Protein AF-A0A183E9U8-F1 (afdb_monomer_lite)

pLDDT: mean 84.61, std 9.64, range [46.69, 92.88]

Radius of gyration: 14.14 Å; chains: 1; bounding box: 32×25×44 Å

Foldseek 3Di:
DVQADCVLVLVVLQVLVCVLVVHGDVPVSVVVVVLVPDPDRDLVVQLVVVCVVRNNVSSVVSSVVVVQQQVQLVVDNNNGHPVSVVVVVVVVVVVVVVD

Organism: NCBI:txid637853

InterPro domains:
  IPR002483 PWI domain [PF01480] (7-77)
  IPR002483 PWI domain [PS51025] (1-87)
  IPR002483 PWI domain [SM00311] (1-76)
  IPR036483 PWI domain superfamily [SSF101233] (1-95)
  IPR052225 Serine/arginine repetitive matrix [PTHR23148] (1-97)

Secondary structure (DSSP, 8-state):
-TT--HHHHHHHHHHHHHHHHSS--HHHHHHHHHHHHSTT--HHHHHHHHHHHH-HHHHHHHHHHHHHHHHHHHHSTTS--HHHHHHHHHHHHHHHHT-

Sequence (99 aa):
MDRVNLDVLKPWITAKLNDILGMEDDVLIEYVFSQLEEKSLNPKVMQINLTGFLNARRAREFMGELWGMLLEAQSSEDGIPASLVEKKMKEIQEKKQSI

Structure (mmCIF, N/CA/C/O backbone):
data_AF-A0A183E9U8-F1
#
_entry.id   AF-A0A183E9U8-F1
#
loop_
_atom_site.group_PDB
_atom_site.id
_atom_site.type_symbol
_atom_site.label_atom_id
_atom_site.label_alt_id
_atom_site.label_comp_id
_atom_site.label_asym_id
_atom_site.label_entity_id
_atom_site.label_seq_id
_atom_site.pdbx_PDB_ins_code
_atom_site.Cartn_x
_atom_site.Cartn_y
_atom_site.Cartn_z
_atom_site.occupancy
_atom_site.B_iso_or_equiv
_atom_site.auth_seq_id
_atom_site.auth_comp_id
_atom_site.auth_asym_id
_atom_site.auth_atom_id
_atom_site.pdbx_PDB_model_num
ATOM 1 N N . MET A 1 1 ? -11.311 -7.642 -8.211 1.00 58.09 1 MET A N 1
ATOM 2 C CA . MET A 1 1 ? -10.773 -7.230 -6.890 1.00 58.09 1 MET A CA 1
ATOM 3 C C . MET A 1 1 ? -11.868 -6.621 -6.015 1.00 58.09 1 MET A C 1
ATOM 5 O O . MET A 1 1 ? -11.575 -5.938 -5.049 1.00 58.09 1 MET A O 1
ATOM 9 N N . ASP A 1 2 ? -13.138 -6.917 -6.293 1.00 58.59 2 ASP A N 1
ATOM 10 C CA . ASP A 1 2 ? -14.277 -6.136 -5.791 1.00 58.59 2 ASP A CA 1
ATOM 11 C C . ASP A 1 2 ? -14.590 -6.333 -4.302 1.00 58.59 2 ASP A C 1
ATOM 13 O O . ASP A 1 2 ? -15.465 -5.664 -3.770 1.00 58.59 2 ASP A O 1
ATOM 17 N N . ARG A 1 3 ? -13.879 -7.243 -3.623 1.00 69.81 3 ARG A N 1
ATOM 18 C CA . ARG A 1 3 ? -14.024 -7.483 -2.181 1.00 69.81 3 ARG A CA 1
ATOM 19 C C . ARG A 1 3 ? -12.903 -6.900 -1.334 1.00 69.81 3 ARG A C 1
ATOM 21 O O . ARG A 1 3 ? -12.983 -7.024 -0.129 1.00 69.81 3 ARG A O 1
ATOM 28 N N . VAL A 1 4 ? -11.850 -6.321 -1.908 1.00 81.12 4 VAL A N 1
ATOM 29 C CA . VAL A 1 4 ? -10.741 -5.782 -1.104 1.00 81.12 4 VAL A CA 1
ATOM 30 C C . VAL A 1 4 ? -10.992 -4.309 -0.818 1.00 81.12 4 VAL A C 1
ATOM 32 O O . VAL A 1 4 ? -11.164 -3.519 -1.745 1.00 81.12 4 VAL A O 1
ATOM 35 N N . ASN A 1 5 ? -10.959 -3.923 0.456 1.00 83.44 5 ASN A N 1
ATOM 36 C CA . ASN A 1 5 ? -11.039 -2.525 0.845 1.00 83.44 5 ASN A CA 1
ATOM 37 C C . ASN A 1 5 ? -9.652 -1.870 0.711 1.00 83.44 5 ASN A C 1
ATOM 39 O O . ASN A 1 5 ? -8.772 -2.042 1.553 1.00 83.44 5 ASN A O 1
ATOM 43 N N . LEU A 1 6 ? -9.430 -1.125 -0.373 1.00 85.06 6 LEU A N 1
ATOM 44 C CA . LEU A 1 6 ? -8.146 -0.458 -0.615 1.00 85.06 6 LEU A CA 1
ATOM 45 C C . LEU A 1 6 ? -7.901 0.720 0.339 1.00 85.06 6 LEU A C 1
ATOM 47 O O . LEU A 1 6 ? -6.745 1.027 0.631 1.00 85.06 6 LEU A O 1
ATOM 51 N N . ASP A 1 7 ? -8.948 1.344 0.885 1.00 85.94 7 ASP A N 1
ATOM 52 C CA . ASP A 1 7 ? -8.799 2.497 1.780 1.00 85.94 7 ASP A CA 1
ATOM 53 C C . ASP A 1 7 ? -8.108 2.131 3.097 1.00 85.94 7 ASP A C 1
ATOM 55 O O . ASP A 1 7 ? -7.416 2.963 3.685 1.00 85.94 7 ASP A O 1
ATOM 59 N N . VAL A 1 8 ? -8.213 0.872 3.539 1.00 85.44 8 VAL A N 1
ATOM 60 C CA . VAL A 1 8 ? -7.473 0.401 4.720 1.00 85.44 8 VAL A CA 1
ATOM 61 C C . VAL A 1 8 ? -6.003 0.091 4.415 1.00 85.44 8 VAL A C 1
ATOM 63 O O . VAL A 1 8 ? -5.170 0.152 5.319 1.00 85.44 8 VAL A O 1
ATOM 66 N N . LEU A 1 9 ? -5.668 -0.193 3.152 1.00 88.00 9 LEU A N 1
ATOM 67 C CA . LEU A 1 9 ? -4.304 -0.486 2.702 1.00 88.00 9 LEU A CA 1
ATOM 68 C C . LEU A 1 9 ? -3.506 0.783 2.389 1.00 88.00 9 LEU A C 1
ATOM 70 O O . LEU A 1 9 ? -2.309 0.810 2.667 1.00 88.00 9 LEU A O 1
ATOM 74 N N . LYS A 1 10 ? -4.153 1.843 1.884 1.00 90.38 10 LYS A N 1
ATOM 75 C CA . LYS A 1 10 ? -3.521 3.144 1.582 1.00 90.38 10 LYS A CA 1
ATOM 76 C C . LYS A 1 10 ? -2.584 3.656 2.692 1.00 90.38 10 LYS A C 1
ATOM 78 O O . LYS A 1 10 ? -1.398 3.824 2.415 1.00 90.38 10 LYS A O 1
ATOM 83 N N . PRO A 1 11 ? -3.035 3.833 3.952 1.00 90.75 11 PRO A N 1
ATOM 84 C CA . PRO A 1 11 ? -2.166 4.344 5.013 1.00 90.75 11 PRO A CA 1
ATOM 85 C C . PRO A 1 11 ? -1.017 3.388 5.362 1.00 90.75 11 PRO A C 1
ATOM 87 O O . PRO A 1 11 ? 0.071 3.838 5.715 1.00 90.75 11 PRO A O 1
ATOM 90 N N . TRP A 1 12 ? -1.227 2.071 5.248 1.00 91.19 12 TRP A N 1
ATOM 91 C CA . TRP A 1 12 ? -0.161 1.095 5.480 1.00 91.19 12 TRP A CA 1
ATOM 92 C C . TRP A 1 12 ? 0.908 1.162 4.392 1.00 91.19 12 TRP A C 1
ATOM 94 O O . TRP A 1 12 ? 2.094 1.116 4.710 1.00 91.19 12 TRP A O 1
ATOM 104 N N . ILE A 1 13 ? 0.497 1.297 3.128 1.00 92.12 13 ILE A N 1
ATOM 105 C CA . ILE A 1 13 ? 1.401 1.395 1.978 1.00 92.12 13 ILE A CA 1
ATOM 106 C C . ILE A 1 13 ? 2.273 2.638 2.122 1.00 92.12 13 ILE A C 1
ATOM 108 O O . ILE A 1 13 ? 3.492 2.515 2.052 1.00 92.12 13 ILE A O 1
ATOM 112 N N . THR A 1 14 ? 1.668 3.797 2.395 1.00 92.88 14 THR A N 1
ATOM 113 C CA . THR A 1 14 ? 2.394 5.053 2.633 1.00 92.88 14 THR A CA 1
ATOM 114 C C . THR A 1 14 ? 3.425 4.893 3.746 1.00 92.88 14 THR A C 1
ATOM 116 O O . THR A 1 14 ? 4.609 5.136 3.528 1.00 92.88 14 THR A O 1
ATOM 119 N N . ALA A 1 15 ? 3.013 4.398 4.918 1.00 91.62 15 ALA A N 1
ATOM 120 C CA . ALA A 1 15 ? 3.927 4.208 6.043 1.00 91.62 15 ALA A CA 1
ATOM 121 C C . ALA A 1 15 ? 5.066 3.228 5.713 1.00 91.62 15 ALA A C 1
ATOM 123 O O . ALA A 1 15 ? 6.218 3.473 6.064 1.00 91.62 15 ALA A O 1
ATOM 124 N N . LYS A 1 16 ? 4.761 2.125 5.018 1.00 91.62 16 LYS A N 1
ATOM 125 C CA . LYS A 1 16 ? 5.749 1.104 4.655 1.00 91.62 16 LYS A CA 1
ATOM 126 C C . LYS A 1 16 ? 6.739 1.611 3.604 1.00 91.62 16 LYS A C 1
ATOM 128 O O . LYS A 1 16 ? 7.925 1.325 3.721 1.00 91.62 16 LYS A O 1
ATOM 133 N N . LEU A 1 1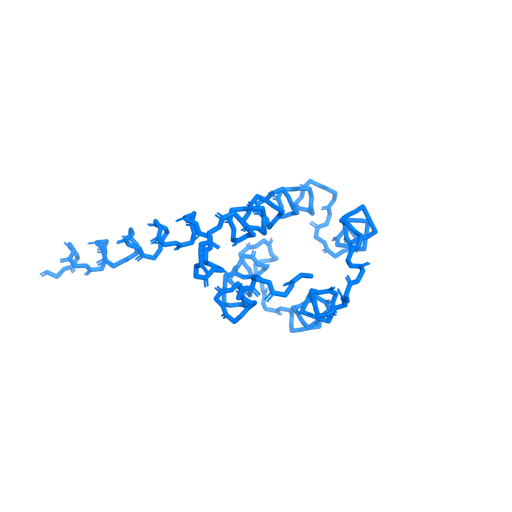7 ? 6.282 2.349 2.593 1.00 91.88 17 LEU A N 1
ATOM 134 C CA . LEU A 1 17 ? 7.161 2.935 1.576 1.00 91.88 17 LEU A CA 1
ATOM 135 C C . LEU A 1 17 ? 8.078 3.999 2.184 1.00 91.88 17 LEU A C 1
ATOM 137 O O . LEU A 1 17 ? 9.282 3.958 1.929 1.00 91.88 17 LEU A O 1
ATOM 141 N N . ASN A 1 18 ? 7.541 4.860 3.053 1.00 91.81 18 ASN A N 1
ATOM 142 C CA . ASN A 1 18 ? 8.324 5.874 3.760 1.00 91.81 18 ASN A CA 1
ATOM 143 C C . ASN A 1 18 ? 9.383 5.238 4.676 1.00 91.81 18 ASN A C 1
ATOM 145 O O . ASN A 1 18 ? 10.522 5.696 4.701 1.00 91.81 18 ASN A O 1
ATOM 149 N N . ASP A 1 19 ? 9.050 4.147 5.376 1.00 90.88 19 ASP A N 1
ATOM 150 C CA . ASP A 1 19 ? 9.997 3.384 6.206 1.00 90.88 19 ASP A CA 1
ATOM 151 C C . ASP A 1 19 ? 11.111 2.730 5.370 1.00 90.88 19 ASP A C 1
ATOM 153 O O . ASP A 1 19 ? 12.292 2.794 5.713 1.00 90.88 19 ASP A O 1
ATOM 157 N N . ILE A 1 20 ? 10.758 2.151 4.217 1.00 90.19 20 ILE A N 1
ATOM 158 C CA . ILE A 1 20 ? 11.738 1.535 3.318 1.00 90.19 20 ILE A CA 1
ATOM 159 C C . ILE A 1 20 ? 12.680 2.594 2.732 1.00 90.19 20 ILE A C 1
ATOM 161 O O . ILE A 1 20 ? 13.893 2.368 2.676 1.00 90.19 20 ILE A O 1
ATOM 165 N N . LEU A 1 21 ? 12.147 3.719 2.256 1.00 87.94 21 LEU A N 1
ATOM 166 C CA . LEU A 1 21 ? 12.933 4.776 1.618 1.00 87.94 21 LEU A CA 1
ATOM 167 C C . LEU A 1 21 ? 13.693 5.645 2.629 1.00 87.94 21 LEU A C 1
ATOM 169 O O . LEU A 1 21 ? 14.764 6.151 2.300 1.00 87.94 21 LEU A O 1
ATOM 173 N N . GLY A 1 22 ? 13.183 5.789 3.853 1.00 88.75 22 GLY A N 1
ATOM 174 C CA . GLY A 1 22 ? 13.674 6.755 4.840 1.00 88.75 22 GLY A CA 1
ATOM 175 C C . GLY A 1 22 ? 13.296 8.206 4.513 1.00 88.75 22 GLY A C 1
ATOM 176 O O . GLY A 1 22 ? 13.806 9.130 5.141 1.00 88.75 22 GLY A O 1
ATOM 177 N N . MET A 1 23 ? 12.432 8.404 3.518 1.00 89.06 23 MET A N 1
ATOM 178 C CA . MET A 1 23 ? 11.900 9.689 3.077 1.00 89.06 23 MET A CA 1
ATOM 179 C C . MET A 1 23 ? 10.511 9.490 2.474 1.00 89.06 23 MET A C 1
ATOM 181 O O . MET A 1 23 ? 10.164 8.377 2.079 1.00 89.06 23 MET A O 1
ATOM 185 N N . GLU A 1 24 ? 9.738 10.569 2.391 1.00 88.12 24 GLU A N 1
ATOM 186 C CA . GLU A 1 24 ? 8.442 10.556 1.715 1.00 88.12 24 GLU A CA 1
ATOM 187 C C . GLU A 1 24 ? 8.641 10.689 0.201 1.00 88.12 24 GLU A C 1
ATOM 189 O O . GLU A 1 24 ? 9.353 11.582 -0.265 1.00 88.12 24 GLU A O 1
ATOM 194 N N . ASP A 1 25 ? 8.034 9.774 -0.554 1.00 90.06 25 ASP A N 1
ATOM 195 C CA . ASP A 1 25 ? 8.020 9.783 -2.019 1.00 90.06 25 ASP A CA 1
ATOM 196 C C . ASP A 1 25 ? 6.578 9.616 -2.510 1.00 90.06 25 ASP A C 1
ATOM 198 O O . ASP A 1 25 ? 6.083 8.504 -2.723 1.00 90.06 25 ASP A O 1
ATOM 202 N N . ASP A 1 26 ? 5.896 10.751 -2.670 1.00 91.06 26 ASP A N 1
ATOM 203 C CA . ASP A 1 26 ? 4.495 10.806 -3.095 1.00 91.06 26 ASP A CA 1
ATOM 204 C C . ASP A 1 26 ? 4.282 10.195 -4.486 1.00 91.06 26 ASP A C 1
ATOM 206 O O . ASP A 1 26 ? 3.249 9.575 -4.737 1.00 91.06 26 ASP A O 1
ATOM 210 N N . VAL A 1 27 ? 5.275 10.296 -5.378 1.00 91.44 27 VAL A N 1
ATOM 211 C CA . VAL A 1 27 ? 5.185 9.760 -6.744 1.00 91.44 27 VAL A CA 1
ATOM 212 C C . VAL A 1 27 ? 5.139 8.235 -6.712 1.00 91.44 27 VAL A C 1
ATOM 214 O O . VAL A 1 27 ? 4.328 7.620 -7.410 1.00 91.44 27 VAL A O 1
ATOM 217 N N . LEU A 1 28 ? 5.975 7.605 -5.883 1.00 91.06 28 LEU A N 1
ATOM 218 C CA . LEU A 1 28 ? 5.950 6.154 -5.708 1.00 91.06 28 LEU A CA 1
ATOM 219 C C . LEU A 1 28 ? 4.655 5.678 -5.037 1.00 91.06 28 LEU A C 1
ATOM 221 O O . LEU A 1 28 ? 4.108 4.636 -5.412 1.00 91.06 28 LEU A O 1
ATOM 225 N N . ILE A 1 29 ? 4.167 6.428 -4.048 1.00 92.38 29 ILE A N 1
ATOM 226 C CA . ILE A 1 29 ? 2.919 6.120 -3.342 1.00 92.38 29 ILE A CA 1
ATOM 227 C C . ILE A 1 29 ? 1.736 6.159 -4.317 1.00 92.38 29 ILE A C 1
ATOM 229 O O . ILE A 1 29 ? 0.989 5.179 -4.409 1.00 92.38 29 ILE A O 1
ATOM 233 N N . GLU A 1 30 ? 1.595 7.238 -5.091 1.00 92.19 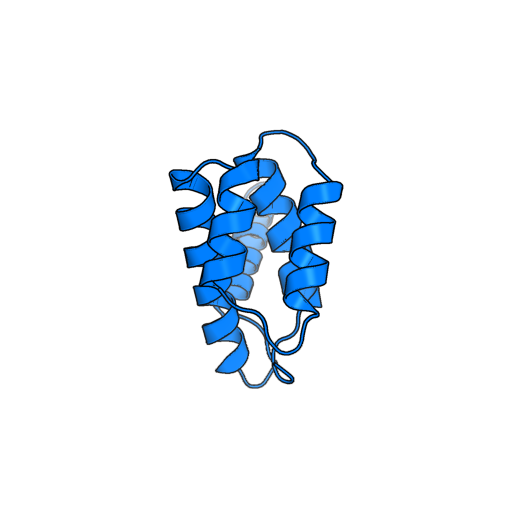30 GLU A N 1
ATOM 234 C CA . GLU A 1 30 ? 0.546 7.354 -6.109 1.00 92.19 30 GLU A CA 1
ATOM 235 C C . GLU A 1 30 ? 0.671 6.272 -7.182 1.00 92.19 30 GLU A C 1
ATOM 237 O O . GLU A 1 30 ? -0.337 5.689 -7.589 1.00 92.19 30 GLU A O 1
ATOM 242 N N . TYR A 1 31 ? 1.897 5.938 -7.596 1.00 91.38 31 TYR A N 1
ATOM 243 C CA . TYR A 1 31 ? 2.135 4.847 -8.536 1.00 91.38 31 TYR A CA 1
ATOM 244 C C . TYR A 1 31 ? 1.574 3.516 -8.014 1.00 91.38 31 TYR A C 1
ATOM 246 O O . TYR A 1 31 ? 0.860 2.812 -8.732 1.00 91.38 31 TYR A O 1
ATOM 254 N N . VAL A 1 32 ? 1.838 3.178 -6.748 1.00 91.62 32 VAL A N 1
ATOM 255 C CA . VAL A 1 32 ? 1.298 1.963 -6.119 1.00 91.62 32 VAL A CA 1
ATOM 256 C C . VAL A 1 32 ? -0.227 2.002 -6.030 1.00 91.62 32 VAL A C 1
ATOM 258 O O . VAL A 1 32 ? -0.871 0.988 -6.305 1.00 91.62 32 VAL A O 1
ATOM 261 N N . PHE A 1 33 ? -0.818 3.145 -5.681 1.00 91.62 33 PHE A N 1
ATOM 262 C CA . PHE A 1 33 ? -2.276 3.289 -5.615 1.00 91.62 33 PHE A CA 1
ATOM 263 C C . PHE A 1 33 ? -2.931 3.111 -6.981 1.00 91.62 33 PHE A C 1
ATOM 265 O O . PHE A 1 33 ? -3.868 2.324 -7.101 1.00 91.62 33 PHE A O 1
ATOM 272 N N . SER A 1 34 ? -2.380 3.740 -8.019 1.00 90.69 34 SER A N 1
ATOM 273 C CA . SER A 1 34 ? -2.861 3.588 -9.392 1.00 90.69 34 SER A CA 1
ATOM 274 C C . SER A 1 34 ? -2.826 2.126 -9.851 1.00 90.69 34 SER A C 1
ATOM 276 O O . SER A 1 34 ? -3.794 1.640 -10.432 1.00 90.69 34 SER A O 1
ATOM 278 N N . GLN A 1 35 ? -1.754 1.390 -9.534 1.00 88.94 35 GLN A N 1
ATOM 279 C CA . GLN A 1 35 ? -1.658 -0.039 -9.852 1.00 88.94 35 GLN A CA 1
ATOM 280 C C . GLN A 1 35 ? -2.710 -0.878 -9.106 1.00 88.94 35 GLN A C 1
ATOM 282 O O . GLN A 1 35 ? -3.259 -1.817 -9.673 1.00 88.94 35 GLN A O 1
ATOM 287 N N . LEU A 1 36 ? -3.014 -0.550 -7.847 1.00 87.38 36 LEU A N 1
ATOM 288 C CA . LEU A 1 36 ? -4.026 -1.261 -7.053 1.00 87.38 36 LEU A CA 1
ATOM 289 C C . LEU A 1 36 ? -5.463 -0.979 -7.504 1.00 87.38 36 LEU A C 1
ATOM 291 O O . LEU A 1 36 ? -6.334 -1.827 -7.309 1.00 87.38 36 LEU A O 1
ATOM 295 N N . GLU A 1 37 ? -5.712 0.181 -8.105 1.00 86.00 37 GLU A N 1
ATOM 296 C CA . GLU A 1 37 ? -7.007 0.529 -8.696 1.00 86.00 37 GLU A CA 1
ATOM 297 C C . GLU A 1 37 ? -7.235 -0.146 -10.062 1.00 86.00 37 GLU A C 1
ATOM 299 O O . GLU A 1 37 ? -8.381 -0.283 -10.508 1.00 86.00 37 GLU A O 1
ATOM 304 N N . GLU A 1 38 ? -6.180 -0.638 -10.722 1.00 83.94 38 GLU A N 1
ATOM 305 C CA . GLU A 1 38 ? -6.325 -1.426 -11.944 1.00 83.94 38 GLU A CA 1
ATOM 306 C C . GLU A 1 38 ? -6.990 -2.782 -11.669 1.00 83.94 38 GLU A C 1
ATOM 308 O O . GLU A 1 38 ? -6.532 -3.610 -10.880 1.00 83.94 38 GLU A O 1
ATOM 313 N N . LYS A 1 39 ? -8.052 -3.082 -12.429 1.00 71.44 39 LYS A N 1
ATOM 314 C CA . LYS A 1 39 ? -8.795 -4.353 -12.326 1.00 71.44 39 LYS A CA 1
ATOM 315 C C . LYS A 1 39 ? -7.937 -5.598 -12.579 1.00 71.44 39 LYS A C 1
ATOM 317 O O . LYS A 1 39 ? -8.322 -6.689 -12.157 1.00 71.44 39 LYS A O 1
ATOM 322 N N . SER A 1 40 ? -6.816 -5.449 -13.283 1.00 76.44 40 SER A N 1
ATOM 323 C CA . SER A 1 40 ? -5.908 -6.525 -13.684 1.00 76.44 40 SER A CA 1
ATOM 324 C C . SER A 1 40 ? -4.489 -6.310 -13.158 1.00 76.44 40 SER A C 1
ATOM 326 O O . SER A 1 40 ? -3.527 -6.391 -13.924 1.00 76.44 40 SER A O 1
ATO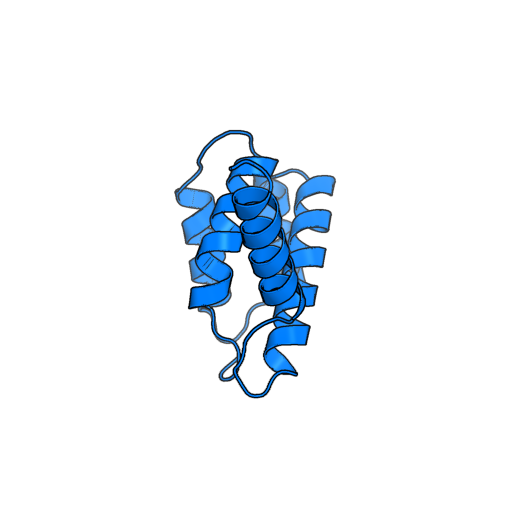M 328 N N . LEU A 1 41 ? -4.347 -6.045 -11.858 1.00 81.56 41 LEU A N 1
ATOM 329 C CA . LEU A 1 41 ? -3.037 -5.977 -11.213 1.00 81.56 41 LEU A CA 1
ATOM 330 C C . LEU A 1 41 ? -2.222 -7.250 -11.489 1.00 81.56 41 LEU A C 1
ATOM 332 O O . LEU A 1 41 ? -2.629 -8.365 -11.146 1.00 81.56 41 LEU A O 1
ATOM 336 N N . ASN A 1 42 ? -1.027 -7.075 -12.052 1.00 86.56 42 ASN A N 1
ATOM 337 C CA . ASN A 1 42 ? -0.063 -8.153 -12.214 1.00 86.56 42 ASN A CA 1
ATOM 338 C C . ASN A 1 42 ? 1.057 -8.021 -11.164 1.00 86.56 42 ASN A C 1
ATOM 340 O O . ASN A 1 42 ? 1.922 -7.150 -11.305 1.00 86.56 42 ASN A O 1
ATOM 344 N N . PRO A 1 43 ? 1.112 -8.902 -10.144 1.00 85.94 43 PRO A N 1
ATOM 345 C CA . PRO A 1 43 ? 2.075 -8.774 -9.050 1.00 85.94 43 PRO A CA 1
ATOM 346 C C . PRO A 1 43 ? 3.533 -8.878 -9.517 1.00 85.94 43 PRO A C 1
ATOM 348 O O . PRO A 1 43 ? 4.410 -8.254 -8.923 1.00 85.94 43 PRO A O 1
ATOM 351 N N . LYS A 1 44 ? 3.811 -9.609 -10.609 1.00 87.88 44 LYS A N 1
ATOM 352 C CA . LYS A 1 44 ? 5.169 -9.692 -11.172 1.00 87.88 44 LYS A CA 1
ATOM 353 C C . LYS A 1 44 ? 5.603 -8.363 -11.781 1.00 87.88 44 LYS A C 1
ATOM 355 O O . LYS A 1 44 ? 6.732 -7.937 -11.564 1.00 87.88 44 LYS A O 1
ATOM 360 N N . VAL A 1 45 ? 4.713 -7.723 -12.539 1.00 89.88 45 VAL A N 1
ATOM 361 C CA . VAL A 1 45 ? 4.990 -6.432 -13.188 1.00 89.88 45 VAL A CA 1
ATOM 362 C C . VAL A 1 45 ? 5.185 -5.354 -12.129 1.00 89.88 45 VAL A C 1
ATOM 364 O O . VAL A 1 45 ? 6.194 -4.655 -12.149 1.00 89.88 45 VAL A O 1
ATOM 367 N N . MET A 1 46 ? 4.293 -5.303 -11.139 1.00 90.38 46 MET A N 1
ATOM 368 C CA . MET A 1 46 ? 4.409 -4.373 -10.019 1.00 90.38 46 MET A CA 1
ATOM 369 C C . MET A 1 46 ? 5.737 -4.548 -9.268 1.00 90.38 46 MET A C 1
ATOM 371 O O . MET A 1 46 ? 6.426 -3.567 -9.008 1.00 90.38 46 MET A O 1
ATOM 375 N N . GLN A 1 47 ? 6.159 -5.787 -8.990 1.00 89.50 47 GLN A N 1
ATOM 376 C CA . GLN A 1 47 ? 7.444 -6.048 -8.336 1.00 89.50 47 GLN A CA 1
ATOM 377 C C . GLN A 1 47 ? 8.648 -5.563 -9.158 1.00 89.50 47 GLN A C 1
ATOM 379 O O . GLN A 1 47 ? 9.598 -5.020 -8.588 1.00 89.50 47 GLN A O 1
ATOM 384 N N . ILE A 1 48 ? 8.633 -5.762 -10.480 1.00 90.94 48 ILE A N 1
ATOM 385 C CA . ILE A 1 48 ? 9.695 -5.278 -11.376 1.00 90.94 48 ILE A CA 1
ATOM 386 C C . ILE A 1 48 ? 9.758 -3.751 -11.328 1.00 90.94 48 ILE A C 1
ATOM 388 O O . ILE A 1 48 ? 10.836 -3.193 -11.134 1.00 90.94 48 ILE A O 1
ATOM 392 N N . ASN A 1 49 ? 8.609 -3.084 -11.422 1.00 89.25 49 ASN A N 1
ATOM 393 C CA . ASN A 1 49 ? 8.548 -1.626 -11.405 1.00 89.25 49 ASN A CA 1
ATOM 394 C C . ASN A 1 49 ? 9.026 -1.072 -10.055 1.00 89.25 49 ASN A C 1
ATOM 396 O O . ASN A 1 49 ? 9.913 -0.224 -10.021 1.00 89.25 49 ASN A O 1
ATOM 400 N N . LEU A 1 50 ? 8.560 -1.644 -8.940 1.00 90.88 50 LEU A N 1
ATOM 401 C CA . LEU A 1 50 ? 9.011 -1.288 -7.589 1.00 90.88 50 LEU A CA 1
ATOM 402 C C . LEU A 1 50 ? 10.498 -1.556 -7.349 1.00 90.88 50 LEU A C 1
ATOM 404 O O . LEU A 1 50 ? 11.124 -0.862 -6.550 1.00 90.88 50 LEU A O 1
ATOM 408 N N . THR A 1 51 ? 11.089 -2.536 -8.034 1.00 91.12 51 THR A N 1
ATOM 409 C CA . THR A 1 51 ? 12.531 -2.813 -7.940 1.00 91.12 51 THR A CA 1
ATOM 410 C C . THR A 1 51 ? 13.366 -1.631 -8.429 1.00 91.12 51 THR A C 1
ATOM 412 O O . THR A 1 51 ? 14.433 -1.394 -7.861 1.00 91.12 51 THR A O 1
ATOM 415 N N . GLY A 1 52 ? 12.869 -0.869 -9.411 1.00 88.75 52 GLY A N 1
ATOM 416 C CA . GLY A 1 52 ? 13.511 0.358 -9.890 1.00 88.75 52 GLY A CA 1
ATOM 417 C C . GLY A 1 52 ? 13.546 1.487 -8.854 1.00 88.75 52 GLY A C 1
ATOM 418 O O . GLY A 1 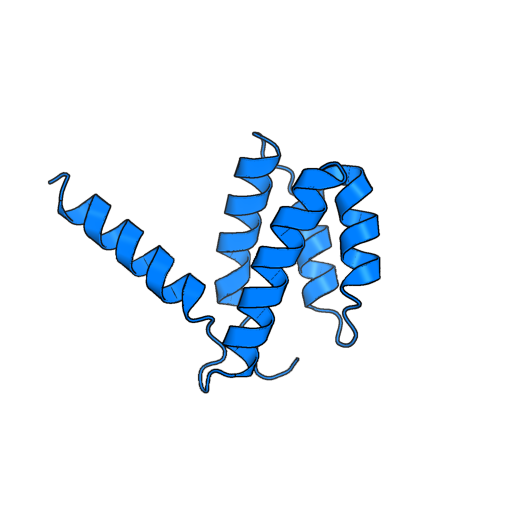52 ? 14.464 2.299 -8.889 1.00 88.75 52 GLY A O 1
ATOM 419 N N . PHE A 1 53 ? 12.600 1.500 -7.907 1.00 88.75 53 PHE A N 1
ATOM 420 C CA . PHE A 1 53 ? 12.503 2.519 -6.855 1.00 88.75 53 PHE A CA 1
ATOM 421 C C . PHE A 1 53 ? 13.155 2.084 -5.532 1.00 88.75 53 PHE A C 1
ATOM 423 O O . PHE A 1 53 ? 13.898 2.840 -4.916 1.00 88.75 53 PHE A O 1
ATOM 430 N N . LEU A 1 54 ? 12.890 0.852 -5.077 1.00 86.19 54 LEU A N 1
ATOM 431 C CA . LEU A 1 54 ? 13.225 0.393 -3.719 1.00 86.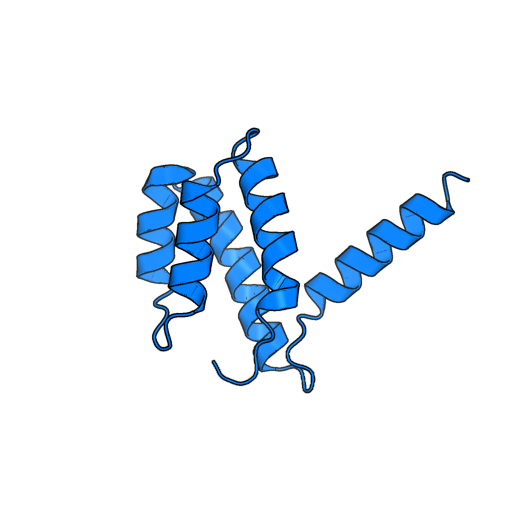19 54 LEU A CA 1
ATOM 432 C C . LEU A 1 54 ? 14.484 -0.489 -3.646 1.00 86.19 54 LEU A C 1
ATOM 434 O O . LEU A 1 54 ? 14.981 -0.752 -2.547 1.00 86.19 54 LEU A O 1
ATOM 438 N N . ASN A 1 55 ? 15.015 -0.938 -4.788 1.00 88.31 55 ASN A N 1
ATOM 439 C CA . ASN A 1 55 ? 15.950 -2.062 -4.957 1.00 88.31 55 ASN A CA 1
ATOM 440 C C . ASN A 1 55 ? 15.303 -3.452 -4.795 1.00 88.31 55 ASN A C 1
ATOM 442 O O . ASN A 1 55 ? 14.309 -3.640 -4.094 1.00 88.31 55 ASN A O 1
ATOM 446 N N . ALA A 1 56 ? 15.926 -4.471 -5.399 1.00 88.19 56 ALA A N 1
ATOM 447 C CA . ALA A 1 56 ? 15.344 -5.810 -5.567 1.00 88.19 56 ALA A CA 1
ATOM 448 C C . ALA A 1 56 ? 14.952 -6.514 -4.256 1.00 88.19 56 ALA A C 1
ATOM 450 O O . ALA A 1 56 ? 13.932 -7.204 -4.204 1.00 88.19 56 ALA A O 1
ATOM 451 N N . ARG A 1 57 ? 15.749 -6.353 -3.189 1.00 91.50 57 ARG A N 1
ATOM 452 C CA . ARG A 1 57 ? 15.458 -6.968 -1.884 1.00 91.50 57 ARG A CA 1
ATOM 453 C C . ARG A 1 57 ? 14.208 -6.358 -1.251 1.00 91.50 57 ARG A C 1
ATOM 455 O O . ARG A 1 57 ? 13.274 -7.081 -0.926 1.00 91.50 57 ARG A O 1
ATOM 462 N N . ARG A 1 58 ? 14.181 -5.030 -1.140 1.00 90.88 58 ARG A N 1
ATOM 463 C CA . ARG A 1 58 ? 13.094 -4.275 -0.505 1.00 90.88 58 ARG A CA 1
ATOM 464 C C . ARG A 1 58 ? 11.795 -4.372 -1.299 1.00 90.88 58 ARG A C 1
ATOM 466 O O . ARG A 1 58 ? 10.745 -4.576 -0.707 1.00 90.88 58 ARG A O 1
ATOM 473 N N . ALA A 1 59 ? 11.866 -4.321 -2.631 1.00 91.69 59 ALA A N 1
ATOM 474 C CA . ALA A 1 59 ? 10.698 -4.517 -3.488 1.00 91.69 59 ALA A CA 1
ATOM 475 C C . ALA A 1 59 ? 10.076 -5.912 -3.310 1.00 91.69 59 ALA A C 1
ATOM 477 O O . ALA A 1 59 ? 8.855 -6.042 -3.271 1.00 91.69 59 ALA A O 1
ATOM 478 N N . ARG A 1 60 ? 10.901 -6.960 -3.162 1.00 92.38 60 ARG A N 1
ATOM 479 C CA . ARG A 1 60 ? 10.418 -8.319 -2.870 1.00 92.38 60 ARG A CA 1
ATOM 480 C C . ARG A 1 60 ? 9.756 -8.407 -1.495 1.00 92.38 60 ARG A C 1
ATOM 482 O O . ARG A 1 60 ? 8.689 -9.001 -1.398 1.00 92.38 60 ARG A O 1
ATOM 489 N N . GLU A 1 61 ? 10.381 -7.840 -0.465 1.00 92.38 61 GLU A N 1
ATOM 490 C CA . GLU A 1 61 ? 9.836 -7.814 0.901 1.00 92.38 61 GLU A CA 1
ATOM 491 C C . GLU A 1 61 ? 8.487 -7.074 0.939 1.00 92.38 61 GLU A C 1
ATOM 493 O O . GLU A 1 61 ? 7.487 -7.641 1.376 1.00 92.38 61 GLU A O 1
ATOM 498 N N . PHE A 1 62 ? 8.426 -5.867 0.366 1.00 92.62 62 PHE A N 1
ATOM 499 C CA . PHE A 1 62 ? 7.200 -5.073 0.266 1.00 92.62 62 PHE A CA 1
ATOM 500 C C . PHE A 1 62 ? 6.084 -5.809 -0.482 1.00 92.62 62 PHE A C 1
ATOM 502 O O . PHE A 1 62 ? 4.967 -5.912 0.022 1.00 92.62 62 PHE A O 1
ATOM 509 N N . MET A 1 63 ? 6.380 -6.357 -1.667 1.00 92.69 63 MET A N 1
ATOM 510 C CA . MET A 1 63 ? 5.376 -7.074 -2.456 1.00 92.69 63 MET A CA 1
ATOM 511 C C . MET A 1 63 ? 4.891 -8.351 -1.777 1.00 92.69 63 MET A C 1
ATOM 513 O O . MET A 1 63 ? 3.724 -8.694 -1.932 1.00 92.69 63 MET A O 1
ATOM 517 N N . GLY A 1 64 ? 5.751 -9.045 -1.028 1.00 91.69 64 GLY A N 1
ATOM 518 C CA . GLY A 1 64 ? 5.353 -10.218 -0.250 1.00 91.69 64 GLY A CA 1
ATOM 519 C C . GLY A 1 64 ? 4.325 -9.869 0.826 1.00 91.69 64 GLY A C 1
ATOM 520 O O . GLY A 1 64 ? 3.284 -10.519 0.910 1.00 91.69 64 GLY A O 1
ATOM 521 N N . GLU A 1 65 ? 4.584 -8.811 1.597 1.00 91.75 65 GLU A N 1
ATOM 522 C CA . GLU A 1 65 ? 3.658 -8.326 2.629 1.00 91.75 65 GLU A CA 1
ATOM 523 C C . GLU A 1 65 ? 2.350 -7.797 2.021 1.00 91.75 65 GLU A C 1
ATOM 525 O O . GLU A 1 65 ? 1.263 -8.174 2.465 1.00 91.75 65 GLU A O 1
ATOM 530 N N . LEU A 1 66 ? 2.440 -6.974 0.969 1.00 91.12 66 LEU A N 1
ATOM 531 C CA . LEU A 1 66 ? 1.268 -6.430 0.284 1.00 91.12 66 LEU A CA 1
ATOM 532 C C . LEU A 1 66 ? 0.396 -7.547 -0.302 1.00 91.12 66 LEU A C 1
ATOM 534 O O . LEU A 1 66 ? -0.817 -7.553 -0.102 1.00 91.12 66 LEU A O 1
ATOM 538 N N . TRP A 1 67 ? 1.004 -8.513 -0.994 1.00 90.00 67 TRP A N 1
ATOM 539 C CA . TRP A 1 67 ? 0.277 -9.630 -1.592 1.00 90.00 67 TRP A CA 1
ATOM 540 C C . TRP A 1 67 ? -0.391 -10.5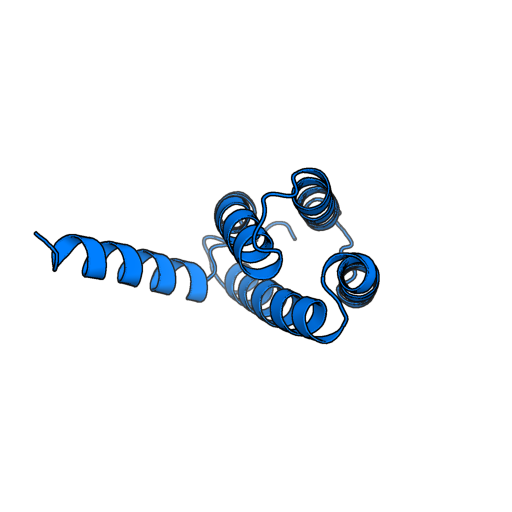15 -0.537 1.00 90.00 67 TRP A C 1
ATOM 542 O O . TRP A 1 67 ? -1.541 -10.909 -0.721 1.00 90.00 67 TRP A O 1
ATOM 552 N N . GLY A 1 68 ? 0.286 -10.773 0.588 1.00 89.88 68 GLY A N 1
ATOM 553 C CA . GLY A 1 68 ? -0.298 -11.491 1.723 1.00 89.88 68 GLY A CA 1
ATOM 554 C C . GLY A 1 68 ? -1.573 -10.817 2.233 1.00 89.88 68 GLY A C 1
ATOM 555 O O . GLY A 1 68 ? -2.620 -11.457 2.314 1.00 89.88 68 GLY A O 1
ATOM 556 N N . MET A 1 69 ? -1.528 -9.504 2.462 1.00 89.19 69 MET A N 1
ATOM 557 C CA . MET A 1 69 ? -2.708 -8.757 2.907 1.00 89.19 69 MET A CA 1
ATOM 558 C C . MET A 1 69 ? -3.828 -8.716 1.864 1.00 89.19 69 MET A C 1
ATOM 560 O O . MET A 1 69 ? -4.998 -8.773 2.231 1.00 89.19 69 MET A O 1
ATOM 564 N N . LEU A 1 70 ? -3.505 -8.631 0.570 1.00 87.69 70 LEU A N 1
ATOM 565 C CA . LEU A 1 70 ? -4.517 -8.685 -0.491 1.00 87.69 70 LEU A CA 1
ATOM 566 C C . LEU A 1 70 ? -5.248 -10.038 -0.508 1.00 87.69 70 LEU A C 1
ATOM 568 O O . LEU A 1 70 ? -6.464 -10.071 -0.702 1.00 87.69 70 LEU A O 1
ATOM 572 N N . LEU A 1 71 ? -4.532 -11.144 -0.277 1.00 87.94 71 LEU A N 1
ATOM 573 C CA . LEU A 1 71 ? -5.121 -12.484 -0.178 1.00 87.94 71 LEU A CA 1
ATOM 574 C C . LEU A 1 71 ? -5.991 -12.644 1.076 1.00 87.94 71 LEU A C 1
ATOM 576 O O . LEU A 1 71 ? -7.094 -13.190 0.995 1.00 87.94 71 LEU A O 1
ATOM 580 N N . GLU A 1 72 ? -5.522 -12.144 2.221 1.00 89.19 72 GLU A N 1
ATOM 581 C CA . GLU A 1 72 ? -6.297 -12.128 3.467 1.00 89.19 72 GLU A CA 1
ATOM 582 C C . GLU A 1 72 ? -7.577 -11.303 3.315 1.00 89.19 72 GLU A C 1
ATOM 584 O O . GLU A 1 72 ? -8.662 -11.781 3.633 1.00 89.19 72 GLU A O 1
ATOM 589 N N . ALA A 1 73 ? -7.461 -10.090 2.770 1.00 88.56 73 ALA A N 1
ATOM 590 C CA . ALA A 1 73 ? -8.593 -9.209 2.520 1.00 88.56 73 ALA A CA 1
ATOM 591 C C . ALA A 1 73 ? -9.606 -9.845 1.566 1.00 88.56 73 ALA A C 1
ATOM 593 O O . ALA A 1 73 ? -10.805 -9.755 1.796 1.00 88.56 73 ALA A O 1
ATOM 594 N N . GLN A 1 74 ? -9.141 -10.538 0.522 1.00 84.31 74 GLN A N 1
ATOM 595 C CA . GLN A 1 74 ? -10.022 -11.247 -0.407 1.00 84.31 74 GLN A CA 1
ATOM 596 C C . GLN A 1 74 ? -10.764 -12.423 0.248 1.00 84.31 74 GLN A C 1
ATOM 598 O O . GLN A 1 74 ? -11.865 -12.767 -0.187 1.00 84.31 74 GLN A O 1
ATOM 603 N N . SER A 1 75 ? -10.161 -13.035 1.268 1.00 85.69 75 SER A N 1
ATOM 604 C CA . SER A 1 75 ? -10.741 -14.152 2.023 1.00 85.69 75 SER A CA 1
ATOM 605 C C . SER A 1 75 ? -11.648 -13.693 3.173 1.00 85.69 75 SER A C 1
ATOM 607 O O . SER A 1 75 ? -12.377 -14.508 3.732 1.00 85.69 75 SER A O 1
ATOM 609 N N . SER A 1 76 ? -11.605 -12.406 3.522 1.00 84.81 76 SER A N 1
ATOM 610 C CA . SER A 1 76 ? -12.396 -11.778 4.581 1.00 84.81 76 SER A CA 1
ATOM 611 C C . SER A 1 76 ? -13.752 -11.296 4.051 1.00 84.81 76 SER A C 1
ATOM 613 O O . SER A 1 76 ? -13.838 -10.806 2.924 1.00 84.81 76 SER A O 1
ATOM 615 N N . GLU A 1 77 ? -14.819 -11.409 4.851 1.00 80.81 77 GLU A N 1
ATOM 616 C CA . GLU A 1 77 ? -16.159 -10.923 4.470 1.00 80.81 77 GLU A CA 1
ATOM 617 C C . GLU A 1 77 ? -16.206 -9.395 4.325 1.00 80.81 77 GLU A C 1
ATOM 619 O O . GLU A 1 77 ? -16.846 -8.888 3.405 1.00 80.81 77 GLU A O 1
ATOM 624 N N . ASP A 1 78 ? -15.467 -8.672 5.171 1.00 82.00 78 ASP A N 1
ATOM 625 C CA . ASP A 1 78 ? -15.439 -7.202 5.193 1.00 82.00 78 ASP A CA 1
ATOM 626 C C . ASP A 1 78 ? -14.385 -6.597 4.252 1.00 82.00 78 ASP A C 1
ATOM 628 O O . ASP A 1 78 ? -14.242 -5.375 4.157 1.00 82.00 78 ASP A O 1
ATOM 632 N N . GLY A 1 79 ? -13.593 -7.438 3.580 1.00 83.00 79 GLY A N 1
ATOM 633 C CA . GLY A 1 79 ? -12.530 -6.968 2.698 1.00 83.00 79 GLY A CA 1
ATOM 634 C C . GLY A 1 79 ? -11.308 -6.396 3.409 1.00 83.00 79 GLY A C 1
ATOM 635 O O . GLY A 1 79 ? -10.538 -5.649 2.801 1.00 83.00 79 GLY A O 1
ATOM 636 N N . ILE A 1 80 ? -11.142 -6.709 4.696 1.00 84.44 80 ILE A N 1
ATOM 637 C CA . ILE A 1 80 ? -10.077 -6.182 5.554 1.00 84.44 80 ILE A CA 1
ATOM 638 C C . ILE A 1 80 ? -9.058 -7.298 5.846 1.00 84.44 80 ILE A C 1
ATOM 640 O O . ILE A 1 80 ? -9.467 -8.375 6.289 1.00 84.44 80 ILE A O 1
ATOM 644 N N . PRO A 1 81 ? -7.744 -7.063 5.645 1.00 86.12 81 PRO A N 1
ATOM 645 C CA . PRO A 1 81 ? -6.706 -8.031 5.996 1.00 86.12 81 PRO A CA 1
ATOM 646 C C . PRO A 1 81 ? -6.585 -8.205 7.513 1.00 86.12 81 PRO A C 1
ATOM 648 O O . PRO A 1 81 ? -6.485 -7.215 8.244 1.00 86.12 81 PRO A O 1
ATOM 651 N N . ALA A 1 82 ? -6.501 -9.450 7.987 1.00 83.62 82 ALA A N 1
ATOM 652 C CA . ALA A 1 82 ? -6.307 -9.757 9.405 1.00 83.62 82 ALA A CA 1
ATOM 653 C C . ALA A 1 82 ? -4.980 -9.187 9.935 1.00 83.62 82 ALA A C 1
ATOM 655 O O . ALA A 1 82 ? -4.961 -8.555 10.994 1.00 83.62 82 ALA A O 1
ATOM 656 N N . SER A 1 83 ? -3.910 -9.278 9.137 1.00 84.94 83 SER A N 1
ATOM 657 C CA . SER A 1 83 ? -2.596 -8.705 9.451 1.00 84.94 83 SER A CA 1
ATOM 658 C C . SER A 1 83 ? -2.661 -7.200 9.742 1.00 84.94 83 SER A C 1
ATOM 660 O O . SER A 1 83 ? -1.943 -6.684 10.602 1.00 84.94 83 SER A O 1
ATOM 662 N N . LEU A 1 84 ? -3.546 -6.471 9.051 1.00 83.62 84 LEU A N 1
ATOM 663 C CA . LEU A 1 84 ? -3.731 -5.035 9.259 1.00 83.62 84 LEU A CA 1
ATOM 664 C C . LEU A 1 84 ? -4.466 -4.744 10.577 1.00 83.62 84 LEU A C 1
ATOM 666 O O . LEU A 1 84 ? -4.108 -3.805 11.294 1.00 83.62 84 LEU A O 1
ATOM 670 N N . VAL A 1 85 ? -5.476 -5.556 10.905 1.00 82.44 85 VAL A N 1
ATOM 671 C CA . VAL A 1 85 ? -6.227 -5.460 12.166 1.00 82.44 85 VAL A CA 1
ATOM 672 C C . VAL A 1 85 ? -5.301 -5.725 13.349 1.00 82.44 85 VAL A C 1
ATOM 674 O O . VAL A 1 85 ? -5.257 -4.922 14.282 1.00 82.44 85 VAL A O 1
ATOM 677 N N . GLU A 1 86 ? -4.510 -6.796 13.291 1.00 82.06 86 GLU A N 1
ATOM 678 C CA . GLU A 1 86 ? -3.545 -7.138 14.340 1.00 82.06 86 GLU A CA 1
ATOM 679 C C . GLU A 1 86 ? -2.501 -6.037 14.540 1.00 82.06 86 GLU A C 1
ATOM 681 O O . GLU A 1 86 ? -2.194 -5.673 15.679 1.00 82.06 86 GLU A O 1
ATOM 686 N N . LYS A 1 87 ? -1.986 -5.458 13.448 1.00 78.94 87 LYS A N 1
ATOM 687 C CA . LYS A 1 87 ? -1.009 -4.365 13.521 1.00 78.94 87 LYS A CA 1
ATOM 688 C C . LYS A 1 87 ? -1.602 -3.125 14.197 1.00 78.94 87 LYS A C 1
ATOM 690 O O . LYS A 1 87 ? -1.002 -2.618 15.143 1.00 78.94 87 LYS A O 1
ATOM 695 N N . LYS A 1 88 ? -2.816 -2.708 13.811 1.00 76.44 88 LYS A N 1
ATOM 696 C CA . LYS A 1 88 ? -3.518 -1.590 14.471 1.00 76.44 88 LYS A CA 1
ATOM 697 C C . LYS A 1 88 ? -3.802 -1.865 15.948 1.00 76.44 88 LYS A C 1
ATOM 699 O O . LYS A 1 88 ? -3.669 -0.963 16.774 1.00 76.44 88 LYS A O 1
ATOM 704 N N . MET A 1 89 ? -4.190 -3.093 16.297 1.00 74.06 89 MET A N 1
ATOM 705 C CA . MET A 1 89 ? -4.437 -3.473 17.692 1.00 74.06 89 MET A CA 1
ATOM 706 C C . MET A 1 89 ? -3.165 -3.362 18.540 1.00 74.06 89 MET A C 1
ATOM 708 O O . MET A 1 89 ? -3.227 -2.817 19.643 1.00 74.06 89 MET A O 1
ATOM 712 N N . LYS A 1 90 ? -2.012 -3.796 18.012 1.00 74.44 90 LYS A N 1
ATOM 713 C CA . LYS A 1 90 ? -0.713 -3.643 18.686 1.00 74.44 90 LYS A CA 1
ATOM 714 C C . LYS A 1 90 ? -0.336 -2.176 18.894 1.00 74.44 90 LYS A C 1
ATOM 716 O O . LYS A 1 90 ? -0.020 -1.801 20.018 1.00 74.44 90 LYS A O 1
ATOM 721 N N . GLU A 1 91 ? -0.473 -1.331 17.870 1.00 73.75 91 GLU A N 1
ATOM 722 C CA . GLU A 1 91 ? -0.178 0.108 17.992 1.00 73.75 91 GLU A CA 1
ATOM 723 C C . GLU A 1 91 ? -1.037 0.794 19.072 1.00 73.75 91 GLU A C 1
ATOM 725 O O . GLU A 1 91 ? -0.558 1.654 19.814 1.00 73.75 91 GLU A O 1
ATOM 730 N N . ILE A 1 92 ? -2.315 0.414 19.192 1.00 72.25 92 ILE A N 1
ATOM 731 C CA . ILE A 1 92 ? -3.211 0.945 20.232 1.00 72.25 92 ILE A CA 1
ATOM 732 C C . ILE A 1 92 ? -2.797 0.448 21.623 1.00 72.25 92 ILE A C 1
ATOM 734 O O . ILE A 1 92 ? -2.863 1.216 22.585 1.00 72.25 92 ILE A O 1
ATOM 738 N N . GLN A 1 93 ? -2.388 -0.817 21.751 1.00 70.81 93 GLN A N 1
ATOM 739 C CA . GLN A 1 93 ? -1.933 -1.374 23.027 1.00 70.81 93 GLN A CA 1
ATOM 740 C C . GLN A 1 93 ? -0.636 -0.718 23.515 1.00 70.81 93 GLN A C 1
ATOM 742 O O . GLN A 1 93 ? -0.572 -0.327 24.680 1.00 70.81 93 GLN A O 1
ATOM 747 N N . GLU A 1 94 ? 0.347 -0.510 22.637 1.00 70.19 94 GLU A N 1
ATOM 748 C CA . GLU A 1 94 ? 1.608 0.162 22.989 1.00 70.19 94 GLU A CA 1
ATOM 749 C C . GLU A 1 94 ? 1.386 1.626 23.401 1.00 70.19 94 GLU A C 1
ATOM 751 O O . GLU A 1 94 ? 1.964 2.101 24.384 1.00 70.19 94 GLU A O 1
ATOM 756 N N . LYS A 1 95 ? 0.468 2.330 22.721 1.00 64.31 95 LYS A N 1
ATOM 757 C CA . LYS A 1 95 ? 0.072 3.694 23.107 1.00 64.31 95 LYS A CA 1
ATOM 758 C C . LYS A 1 95 ? -0.645 3.750 24.456 1.00 64.31 95 LYS A C 1
ATOM 760 O O . LYS A 1 95 ? -0.483 4.730 25.172 1.00 64.31 95 LYS A O 1
ATOM 765 N N . LYS A 1 96 ? -1.423 2.723 24.814 1.00 59.94 96 LYS A N 1
ATOM 766 C CA . LYS A 1 96 ? -2.124 2.650 26.109 1.00 59.94 96 LYS A CA 1
ATOM 767 C C . LYS A 1 96 ? -1.218 2.265 27.278 1.00 59.94 96 LYS A C 1
ATOM 769 O O . LYS A 1 96 ? -1.561 2.595 28.403 1.00 59.94 96 LYS A O 1
ATOM 774 N N . GLN A 1 97 ? -0.109 1.566 27.034 1.00 57.19 97 GLN A N 1
ATOM 775 C CA . GLN A 1 97 ? 0.853 1.192 28.081 1.00 57.19 97 GLN A CA 1
ATOM 776 C C . GLN A 1 97 ? 1.878 2.286 28.400 1.00 57.19 97 GLN A C 1
ATOM 778 O O . GLN A 1 97 ? 2.541 2.207 29.428 1.00 57.19 97 GLN A O 1
ATOM 783 N N . SER A 1 98 ? 2.009 3.297 27.538 1.00 52.06 98 SER A N 1
ATOM 784 C CA . SER A 1 98 ? 2.942 4.417 27.730 1.00 52.06 98 SER A CA 1
ATOM 785 C C . SER A 1 98 ? 2.300 5.639 28.415 1.00 52.06 98 SER A C 1
ATOM 787 O O . SER A 1 98 ? 2.858 6.734 28.345 1.00 52.06 98 SER A O 1
ATOM 789 N N . ILE A 1 99 ? 1.129 5.465 29.043 1.00 46.69 99 ILE A N 1
ATOM 790 C CA . ILE A 1 99 ? 0.394 6.470 29.838 1.00 46.69 99 ILE A CA 1
ATOM 791 C C . ILE A 1 99 ? 0.293 5.949 31.269 1.00 46.69 99 ILE A C 1
ATOM 793 O O . ILE A 1 99 ? 0.523 6.754 32.197 1.00 46.69 99 ILE A O 1
#